Protein AF-A0A2T5ICJ4-F1 (afdb_monomer_lite)

Sequence (167 aa):
MDVFYYWKEFENNVKEDMLGRFVSSREQLEKLKDRHPDYIWAFIIPKGLGGQRGKGDCKLKLLARLKWSNLPLAGLRPTEKQKPMSEIYYNPEAADSILYENTDSVEALDLVTSLMRSKYPQAFKAMFRGANGVQVMEKDLVDKFRKETAHYPGTQFLTGIAALGSK

pLDDT: mean 87.28, std 12.12, range [42.62, 98.31]

Foldseek 3Di:
DEKEAEDACVVVCLVVVQAFKDFAAPVLVVVVPPVDHQWYFYKYFPPPQLDDAQPLRGWIFGFWIFGWDPDGDPPRDDDPPPDRNDMTGTDLQDQRIKTFPPCPDPVSRCVVSVLCCVPLVVLSNRSVPHSSRMDDQDPVSVVVVCVVCVPTDIGRRVVVSVVVVVD

Organism: NCBI:txid1231

Structure (mmCIF, N/CA/C/O backbone):
data_AF-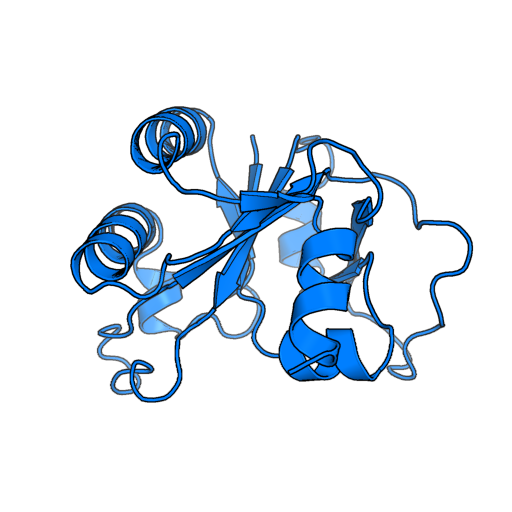A0A2T5ICJ4-F1
#
_entry.id   AF-A0A2T5ICJ4-F1
#
loop_
_atom_site.group_PDB
_atom_site.id
_atom_site.type_symbol
_atom_site.label_atom_id
_atom_site.label_alt_id
_atom_site.label_comp_id
_atom_site.label_asym_id
_atom_site.label_entity_id
_atom_site.label_seq_id
_atom_site.pdbx_PDB_ins_code
_atom_site.Cartn_x
_atom_site.Cartn_y
_atom_site.Cartn_z
_atom_site.occupancy
_atom_site.B_iso_or_equiv
_atom_site.auth_seq_id
_atom_site.auth_comp_id
_atom_site.auth_asym_id
_atom_site.auth_atom_id
_atom_site.pdbx_PDB_model_num
ATOM 1 N N . MET A 1 1 ? 9.881 -10.140 5.240 1.00 91.62 1 MET A N 1
ATOM 2 C CA . MET A 1 1 ? 9.340 -8.846 5.727 1.00 91.62 1 MET A CA 1
ATOM 3 C C . MET A 1 1 ? 8.649 -8.170 4.557 1.00 91.62 1 MET A C 1
ATOM 5 O O . MET A 1 1 ? 8.925 -8.574 3.437 1.00 91.62 1 MET A O 1
ATOM 9 N N . ASP A 1 2 ? 7.835 -7.146 4.787 1.00 95.44 2 ASP A N 1
ATOM 10 C CA . ASP A 1 2 ? 7.270 -6.328 3.706 1.00 95.44 2 ASP A CA 1
ATOM 11 C C . ASP A 1 2 ? 7.576 -4.838 3.944 1.00 95.44 2 ASP A C 1
ATOM 13 O O . ASP A 1 2 ? 8.187 -4.460 4.947 1.00 95.44 2 ASP A O 1
ATOM 17 N N . VAL A 1 3 ? 7.166 -3.978 3.014 1.00 94.56 3 VAL A N 1
ATOM 18 C CA . VAL A 1 3 ? 7.361 -2.525 3.088 1.00 94.56 3 VAL A CA 1
ATOM 19 C C . VAL A 1 3 ? 6.015 -1.828 3.209 1.00 94.56 3 VAL A C 1
ATOM 21 O O . VAL A 1 3 ? 5.116 -2.080 2.418 1.00 94.56 3 VAL A O 1
ATOM 24 N N . PHE A 1 4 ? 5.890 -0.908 4.157 1.00 95.88 4 PHE A N 1
ATOM 25 C CA . PHE A 1 4 ? 4.828 0.093 4.172 1.00 95.88 4 PHE A CA 1
ATOM 26 C C . PHE A 1 4 ? 5.256 1.263 3.286 1.00 95.88 4 PHE A C 1
ATOM 28 O O . PHE A 1 4 ? 6.346 1.807 3.482 1.00 95.88 4 PHE A O 1
ATOM 35 N N . TYR A 1 5 ? 4.396 1.695 2.366 1.00 95.44 5 TYR A N 1
ATOM 36 C CA . TYR A 1 5 ? 4.633 2.862 1.522 1.00 95.44 5 TYR A CA 1
ATOM 37 C C . TYR A 1 5 ? 3.420 3.797 1.489 1.00 95.44 5 TYR A C 1
ATOM 39 O O . TYR A 1 5 ? 2.331 3.415 1.067 1.00 95.44 5 TYR A O 1
ATOM 47 N N . TYR A 1 6 ? 3.604 5.051 1.896 1.00 95.44 6 TYR A N 1
ATOM 48 C CA . TYR A 1 6 ? 2.598 6.100 1.760 1.00 95.44 6 TYR A CA 1
ATOM 49 C C . TYR A 1 6 ? 2.675 6.754 0.376 1.00 95.44 6 TYR A C 1
ATOM 51 O O . TYR A 1 6 ? 3.575 7.547 0.085 1.00 95.44 6 TYR A O 1
ATOM 59 N N . TRP A 1 7 ? 1.695 6.459 -0.474 1.00 94.38 7 TRP A N 1
ATOM 60 C CA . TRP A 1 7 ? 1.678 6.865 -1.874 1.00 94.38 7 TRP A CA 1
ATOM 61 C C . TRP A 1 7 ? 0.894 8.163 -2.104 1.00 94.38 7 TRP A C 1
ATOM 63 O O . TRP A 1 7 ? -0.186 8.179 -2.689 1.00 94.38 7 TRP A O 1
ATOM 73 N N . LYS A 1 8 ? 1.470 9.290 -1.673 1.00 89.75 8 LYS A N 1
ATOM 74 C CA . LYS A 1 8 ? 0.833 10.618 -1.782 1.00 89.75 8 LYS A CA 1
ATOM 75 C C . LYS A 1 8 ? 0.408 10.999 -3.208 1.00 89.75 8 LYS A C 1
ATOM 77 O O . LYS A 1 8 ? -0.628 11.625 -3.385 1.00 89.75 8 LYS A O 1
ATOM 82 N N . GLU A 1 9 ? 1.222 10.653 -4.200 1.00 89.06 9 GLU A N 1
ATOM 83 C CA . GLU A 1 9 ? 1.067 11.088 -5.596 1.00 89.06 9 GLU A CA 1
ATOM 84 C C . GLU A 1 9 ? 0.451 9.997 -6.493 1.00 89.06 9 GLU A C 1
ATOM 86 O O . GLU A 1 9 ? 0.696 9.990 -7.695 1.00 89.06 9 GLU A O 1
ATOM 91 N N . PHE A 1 10 ? -0.331 9.064 -5.931 1.00 91.88 10 PHE A N 1
ATOM 92 C CA . PHE A 1 10 ? -0.892 7.924 -6.669 1.00 91.88 10 PHE A CA 1
ATOM 93 C C . PHE A 1 10 ? -1.657 8.330 -7.937 1.00 91.88 10 PHE A C 1
ATOM 95 O O . PHE A 1 10 ? -1.309 7.869 -9.021 1.00 91.88 10 PHE A O 1
ATOM 102 N N . GLU A 1 11 ? -2.642 9.231 -7.825 1.00 90.69 11 GLU A N 1
ATOM 103 C CA . GLU A 1 11 ? -3.443 9.682 -8.977 1.00 90.69 11 GLU A CA 1
ATOM 104 C C . GLU A 1 11 ? -2.552 10.270 -10.088 1.00 90.69 11 GLU A C 1
ATOM 106 O O . GLU A 1 11 ? -2.758 9.987 -11.266 1.00 90.69 11 GLU A O 1
ATOM 111 N N . ASN A 1 12 ? -1.528 11.045 -9.717 1.00 89.38 12 ASN A N 1
ATOM 112 C CA . ASN A 1 12 ? -0.586 11.638 -10.666 1.00 89.38 12 ASN A CA 1
ATOM 113 C C . ASN A 1 12 ? 0.332 10.576 -11.286 1.00 89.38 12 ASN A C 1
ATOM 115 O O . ASN A 1 12 ? 0.590 10.610 -12.481 1.00 89.38 12 ASN A O 1
ATOM 119 N N . ASN A 1 13 ? 0.815 9.607 -10.505 1.00 89.38 13 ASN A N 1
ATOM 120 C CA . ASN A 1 13 ? 1.682 8.548 -11.023 1.00 89.38 13 ASN A CA 1
ATOM 121 C C . ASN A 1 13 ? 0.951 7.606 -11.980 1.00 89.38 13 ASN A C 1
ATOM 123 O O . ASN A 1 13 ? 1.572 7.125 -12.920 1.00 89.38 13 ASN A O 1
ATOM 127 N N . VAL A 1 14 ? -0.347 7.382 -11.778 1.00 89.25 14 VAL A N 1
ATOM 128 C CA . VAL A 1 14 ? -1.183 6.649 -12.735 1.00 89.25 14 VAL A CA 1
ATOM 129 C C . VAL A 1 14 ? -1.362 7.450 -14.027 1.00 89.25 14 VAL A C 1
ATOM 131 O O . VAL A 1 14 ? -1.133 6.912 -15.104 1.00 89.25 14 VAL A O 1
ATOM 134 N N . LYS A 1 15 ? -1.723 8.738 -13.933 1.00 88.06 15 LYS A N 1
ATOM 135 C CA . LYS A 1 15 ? -1.953 9.603 -15.107 1.00 88.06 15 LYS A CA 1
ATOM 136 C C . LYS A 1 15 ? -0.712 9.782 -15.980 1.00 88.06 15 LYS A C 1
ATOM 138 O O . LYS A 1 15 ? -0.817 9.770 -17.199 1.00 88.06 15 LYS A O 1
ATOM 143 N N . GLU A 1 16 ? 0.446 9.929 -15.349 1.00 85.81 16 GLU A N 1
ATOM 144 C CA . GLU A 1 16 ? 1.727 10.166 -16.022 1.00 85.81 16 GLU A CA 1
ATOM 145 C C . GLU A 1 16 ? 2.468 8.868 -16.389 1.00 85.81 16 GLU A C 1
ATOM 147 O O . GLU A 1 16 ? 3.623 8.924 -16.816 1.00 85.81 16 GLU A O 1
ATOM 152 N N . ASP A 1 17 ? 1.841 7.698 -16.196 1.00 82.75 17 ASP A N 1
ATOM 153 C CA . ASP A 1 17 ? 2.439 6.387 -16.487 1.00 82.75 17 ASP A CA 1
ATOM 154 C C . ASP A 1 17 ? 3.808 6.195 -15.791 1.00 82.75 17 ASP A C 1
ATOM 156 O O . ASP A 1 17 ? 4.812 5.770 -16.362 1.00 82.75 17 ASP A O 1
ATOM 160 N N . MET A 1 18 ? 3.859 6.575 -14.511 1.00 85.56 18 MET A N 1
ATOM 161 C CA . MET A 1 18 ? 5.038 6.496 -13.641 1.00 85.56 18 MET A CA 1
ATOM 162 C C . MET A 1 18 ? 4.939 5.334 -12.638 1.00 85.56 18 MET A C 1
ATOM 164 O O . MET A 1 18 ? 5.355 5.458 -11.482 1.00 85.56 18 MET A O 1
ATOM 168 N N . LEU A 1 19 ? 4.359 4.211 -13.060 1.00 89.44 19 LEU A N 1
ATOM 169 C CA . LEU A 1 19 ? 4.227 3.000 -12.247 1.00 89.44 19 LEU A CA 1
ATOM 170 C C . LEU A 1 19 ? 5.518 2.165 -12.273 1.00 89.44 19 LEU A C 1
ATOM 172 O O . LEU A 1 19 ? 6.383 2.357 -13.117 1.00 89.44 19 LEU A O 1
ATOM 176 N N . GLY A 1 20 ? 5.665 1.244 -11.320 1.00 88.38 20 GLY A N 1
ATOM 177 C CA . GLY A 1 20 ? 6.788 0.298 -11.232 1.00 88.38 20 GLY A CA 1
ATOM 178 C C . GLY A 1 20 ? 8.000 0.768 -10.418 1.00 88.38 20 GLY A C 1
ATOM 179 O O . GLY A 1 20 ? 8.949 0.006 -10.218 1.00 88.38 20 GLY A O 1
ATOM 180 N N . ARG A 1 21 ? 7.968 1.995 -9.886 1.00 87.75 21 ARG A N 1
ATOM 181 C CA . ARG A 1 21 ? 8.970 2.484 -8.928 1.00 87.75 21 ARG A CA 1
ATOM 182 C C . ARG A 1 21 ? 8.382 3.406 -7.872 1.00 87.75 21 ARG A C 1
ATOM 184 O O . ARG A 1 21 ? 7.394 4.100 -8.097 1.00 87.75 21 ARG A O 1
ATOM 191 N N . PHE A 1 22 ? 9.075 3.470 -6.749 1.00 86.69 22 PHE A N 1
ATOM 192 C CA . PHE A 1 22 ? 8.867 4.431 -5.685 1.00 86.69 22 PHE A CA 1
ATOM 193 C C . PHE A 1 22 ? 10.156 5.172 -5.377 1.00 86.69 22 PHE A C 1
ATOM 195 O O . PHE A 1 22 ? 11.240 4.592 -5.370 1.00 86.69 22 PHE A O 1
ATOM 202 N N . VAL A 1 23 ? 10.025 6.459 -5.063 1.00 79.88 23 VAL A N 1
ATOM 203 C CA . VAL A 1 23 ? 11.144 7.290 -4.615 1.00 79.88 23 VAL A CA 1
ATOM 204 C C . VAL A 1 23 ? 11.083 7.421 -3.098 1.00 79.88 23 VAL A C 1
ATOM 206 O O . VAL A 1 23 ? 10.014 7.682 -2.537 1.00 79.88 23 VAL A O 1
ATOM 209 N N . SER A 1 24 ? 12.229 7.253 -2.440 1.00 74.56 24 SER A N 1
ATOM 210 C CA . SER A 1 24 ? 12.389 7.447 -0.996 1.00 74.56 24 SER A CA 1
ATOM 211 C C . SER A 1 24 ? 13.738 8.100 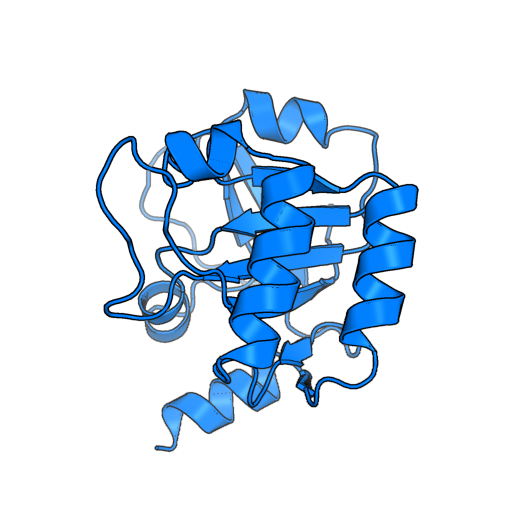-0.671 1.00 74.56 24 SER A C 1
ATOM 213 O O . SER A 1 24 ? 14.543 8.384 -1.560 1.00 74.56 24 SER A O 1
ATOM 215 N N . SER A 1 25 ? 13.990 8.377 0.610 1.00 75.06 25 SER A N 1
ATOM 216 C CA . SER A 1 25 ? 15.314 8.807 1.065 1.00 75.06 25 SER A CA 1
ATOM 217 C C . SER A 1 25 ? 16.300 7.636 1.051 1.00 75.06 25 SER A C 1
ATOM 219 O O . SER A 1 25 ? 15.927 6.486 1.291 1.00 75.06 25 SER A O 1
ATOM 221 N N . ARG A 1 26 ? 17.585 7.938 0.832 1.00 75.12 26 ARG A N 1
ATOM 222 C CA . ARG A 1 26 ? 18.668 6.945 0.865 1.00 75.12 26 ARG A CA 1
ATOM 223 C C . ARG A 1 26 ? 18.703 6.144 2.167 1.00 75.12 26 ARG A C 1
ATOM 225 O O . ARG A 1 26 ? 18.793 4.925 2.127 1.00 75.12 26 ARG A O 1
ATOM 232 N N . GLU A 1 27 ? 18.553 6.823 3.302 1.00 75.62 27 GLU A N 1
ATOM 233 C CA . GLU A 1 27 ? 18.524 6.196 4.631 1.00 75.62 27 GLU A CA 1
ATOM 234 C C . GLU A 1 27 ? 17.428 5.122 4.741 1.00 75.62 27 GLU A C 1
ATOM 236 O O . GLU A 1 27 ? 17.638 4.066 5.333 1.00 75.62 27 GLU A O 1
ATOM 241 N N . GLN A 1 28 ? 16.252 5.364 4.153 1.00 73.75 28 GLN A N 1
ATOM 242 C CA . GLN A 1 28 ? 15.172 4.379 4.178 1.00 73.75 28 GLN A CA 1
ATOM 243 C C . GLN A 1 28 ? 15.452 3.192 3.259 1.00 73.75 28 GLN A C 1
ATOM 245 O O . GLN A 1 28 ? 15.061 2.076 3.585 1.00 73.75 28 GLN A O 1
ATOM 250 N N . LEU A 1 29 ? 16.162 3.392 2.147 1.00 73.69 29 LEU A N 1
ATOM 251 C CA . LEU A 1 29 ? 16.537 2.271 1.284 1.00 73.69 29 LEU A CA 1
ATOM 252 C C . LEU A 1 29 ? 17.657 1.435 1.872 1.00 73.69 29 LEU A C 1
ATOM 254 O O . LEU A 1 29 ? 17.648 0.222 1.705 1.00 73.69 29 LEU A O 1
ATOM 258 N N . GLU A 1 30 ? 18.578 2.046 2.611 1.00 77.25 30 GLU A N 1
ATOM 259 C CA . GLU A 1 30 ? 19.598 1.309 3.356 1.00 77.25 30 GLU A CA 1
ATOM 260 C C . GLU A 1 30 ? 18.968 0.376 4.401 1.00 77.25 30 GLU A C 1
ATOM 262 O O . GLU A 1 30 ? 19.459 -0.731 4.587 1.00 77.25 30 GLU A O 1
ATOM 267 N N . LYS A 1 31 ? 17.820 0.739 4.993 1.00 77.06 31 LYS A N 1
ATOM 268 C CA . LYS A 1 31 ? 17.051 -0.157 5.885 1.00 77.06 31 LYS A CA 1
ATOM 269 C C . LYS A 1 31 ? 16.381 -1.327 5.157 1.00 77.06 31 LYS A C 1
ATOM 271 O O . LYS A 1 31 ? 16.017 -2.311 5.797 1.00 77.06 31 LYS A O 1
ATOM 276 N N . LEU A 1 32 ? 16.184 -1.219 3.844 1.00 75.88 32 LEU A N 1
ATOM 277 C CA . LEU A 1 32 ? 15.627 -2.279 2.996 1.00 75.88 32 LEU A CA 1
ATOM 278 C C . LEU A 1 32 ? 16.713 -3.118 2.316 1.00 75.88 32 LEU A C 1
ATOM 280 O O . LEU A 1 32 ? 16.444 -4.242 1.887 1.00 75.88 32 LEU A O 1
ATOM 284 N N . LYS A 1 33 ? 17.928 -2.572 2.224 1.00 67.19 33 LYS A N 1
ATOM 285 C CA . LYS A 1 33 ? 19.097 -3.226 1.649 1.00 67.19 33 LYS A CA 1
ATOM 286 C C . LYS A 1 33 ? 19.367 -4.529 2.406 1.00 67.19 33 LYS A C 1
ATOM 288 O O . LYS A 1 33 ? 19.277 -4.573 3.628 1.00 67.19 33 LYS A O 1
ATOM 293 N N . ASP A 1 34 ? 19.605 -5.602 1.658 1.00 69.56 34 ASP A N 1
ATOM 294 C CA . ASP A 1 34 ? 19.882 -6.960 2.157 1.00 69.56 34 ASP A CA 1
ATOM 295 C C . ASP A 1 34 ? 18.721 -7.663 2.897 1.00 69.56 34 ASP A C 1
ATOM 297 O O . ASP A 1 34 ? 18.869 -8.800 3.342 1.00 69.56 34 ASP A O 1
ATOM 301 N N . ARG A 1 35 ? 17.533 -7.041 2.998 1.00 74.62 35 ARG A N 1
ATOM 302 C CA . ARG A 1 35 ? 16.375 -7.610 3.716 1.00 74.62 35 ARG A CA 1
ATOM 303 C C . ARG A 1 35 ? 15.283 -8.227 2.827 1.00 74.62 35 ARG A C 1
ATOM 305 O O . ARG A 1 35 ? 14.328 -8.773 3.373 1.00 74.62 35 ARG A O 1
ATOM 312 N N . HIS A 1 36 ? 15.424 -8.142 1.499 1.00 81.94 36 HIS A N 1
ATOM 313 C CA . HIS A 1 36 ? 14.600 -8.818 0.475 1.00 81.94 36 HIS A CA 1
ATOM 314 C C . HIS A 1 36 ? 13.098 -8.922 0.820 1.00 81.94 36 HIS A C 1
ATOM 316 O O . HIS A 1 36 ? 12.620 -10.002 1.173 1.00 81.94 36 HIS A O 1
ATOM 322 N N . PRO A 1 37 ? 12.346 -7.808 0.780 1.00 90.38 37 PRO A N 1
ATOM 323 C CA . PRO A 1 37 ? 10.918 -7.846 1.068 1.00 90.38 37 PRO A CA 1
ATOM 324 C C . PRO A 1 37 ? 10.135 -8.603 -0.013 1.00 90.38 37 PRO A C 1
ATOM 326 O O . PRO A 1 37 ? 10.516 -8.578 -1.182 1.00 90.38 37 PRO A O 1
ATOM 329 N N . ASP A 1 38 ? 9.012 -9.226 0.359 1.00 93.25 38 ASP A N 1
ATOM 330 C CA . ASP A 1 38 ? 8.146 -9.897 -0.620 1.00 93.25 38 ASP A CA 1
ATOM 331 C C . ASP A 1 38 ? 7.235 -8.882 -1.324 1.00 93.25 38 ASP A C 1
ATOM 333 O O . ASP A 1 38 ? 7.074 -8.913 -2.548 1.00 93.25 38 ASP A O 1
ATOM 337 N N . TYR A 1 39 ? 6.644 -7.965 -0.550 1.00 96.56 39 TYR A N 1
ATOM 338 C CA . TYR A 1 39 ? 5.697 -6.977 -1.061 1.00 96.56 39 TYR A CA 1
ATOM 339 C C . TYR A 1 39 ? 5.935 -5.564 -0.536 1.00 96.56 39 TYR A C 1
ATOM 341 O O . TYR A 1 39 ? 6.473 -5.337 0.550 1.00 96.56 39 TYR A O 1
ATOM 349 N N . ILE A 1 40 ? 5.432 -4.605 -1.307 1.00 96.19 40 ILE A N 1
ATOM 350 C CA . ILE A 1 40 ? 5.201 -3.228 -0.894 1.00 96.19 40 ILE A CA 1
ATOM 351 C C . ILE A 1 40 ? 3.694 -3.032 -0.721 1.00 96.19 40 ILE A C 1
ATOM 353 O O . ILE A 1 40 ? 2.928 -3.105 -1.680 1.00 96.19 40 ILE A O 1
ATOM 357 N N . TRP A 1 41 ? 3.265 -2.772 0.505 1.00 98.06 41 TRP A N 1
ATOM 358 C CA . TRP A 1 41 ? 1.904 -2.379 0.838 1.00 98.06 41 TRP A CA 1
ATOM 359 C C . TRP A 1 41 ? 1.780 -0.867 0.701 1.00 98.06 41 TRP A C 1
ATOM 361 O O . TRP A 1 41 ? 2.422 -0.109 1.430 1.00 98.06 41 TRP A O 1
ATOM 371 N N . ALA A 1 42 ? 0.971 -0.430 -0.257 1.00 97.81 42 ALA A N 1
ATOM 372 C CA . ALA A 1 42 ? 0.748 0.974 -0.543 1.00 97.81 42 ALA A CA 1
ATOM 373 C C . ALA A 1 42 ? -0.506 1.489 0.167 1.00 97.81 42 ALA A C 1
ATOM 375 O O . ALA A 1 42 ? -1.573 0.868 0.129 1.00 97.81 42 ALA A O 1
ATOM 376 N N . PHE A 1 43 ? -0.382 2.669 0.763 1.00 97.88 43 PHE A N 1
ATOM 377 C CA . PHE A 1 43 ? -1.432 3.333 1.521 1.00 97.88 43 PHE A CA 1
ATOM 378 C C . PHE A 1 43 ? -1.616 4.764 1.041 1.00 97.88 43 PHE A C 1
ATOM 380 O O . PHE A 1 43 ? -0.655 5.431 0.659 1.00 97.88 43 PHE A O 1
ATOM 387 N N . ILE A 1 44 ? -2.844 5.262 1.141 1.00 96.38 44 ILE A N 1
ATOM 388 C CA . ILE A 1 44 ? -3.161 6.674 0.919 1.00 96.38 44 ILE A CA 1
ATOM 389 C C . ILE A 1 44 ? -3.978 7.218 2.084 1.00 96.38 44 ILE A C 1
ATOM 391 O O . ILE A 1 44 ? -4.575 6.468 2.856 1.00 96.38 44 ILE A O 1
ATOM 395 N N . ILE A 1 45 ? -4.031 8.539 2.185 1.00 95.31 45 ILE A N 1
ATOM 396 C CA . ILE A 1 45 ? -4.994 9.241 3.024 1.00 95.31 45 ILE A CA 1
ATOM 397 C C . ILE A 1 45 ? -6.135 9.664 2.095 1.00 95.31 45 ILE A C 1
ATOM 399 O O . ILE A 1 45 ? -5.881 10.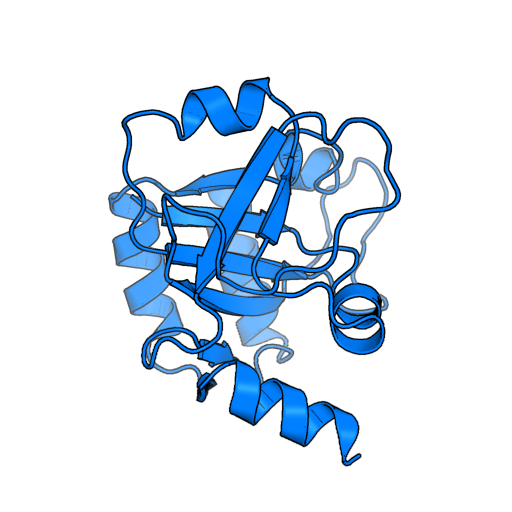441 1.169 1.00 95.31 45 ILE A O 1
ATOM 403 N N . PRO A 1 46 ? -7.374 9.179 2.298 1.00 92.12 46 PRO A N 1
ATOM 404 C CA . PRO A 1 46 ? -8.513 9.641 1.516 1.00 92.12 46 PRO A CA 1
ATOM 405 C C . PRO A 1 46 ? -8.721 11.155 1.640 1.00 92.12 46 PRO A C 1
ATOM 407 O O . PRO A 1 46 ? -8.417 11.766 2.672 1.00 92.12 46 PRO A O 1
ATOM 410 N N . LYS A 1 47 ? -9.276 11.770 0.589 1.00 87.31 47 LYS A N 1
ATOM 411 C CA . LYS A 1 47 ? -9.603 13.204 0.575 1.00 87.31 47 LYS A CA 1
ATOM 412 C C . LYS A 1 47 ? -10.492 13.540 1.782 1.00 87.31 47 LYS A C 1
ATOM 414 O O . LYS A 1 47 ? -11.438 12.823 2.080 1.00 87.31 47 LYS A O 1
ATOM 419 N N . GLY A 1 48 ? -10.154 14.609 2.503 1.00 86.06 48 GLY A N 1
ATOM 420 C CA . GLY A 1 48 ? -10.880 15.040 3.706 1.00 86.06 48 GLY A CA 1
ATOM 421 C C . GLY A 1 48 ? -10.504 14.324 5.012 1.00 86.06 48 GLY A C 1
ATOM 422 O O . GLY A 1 48 ? -10.886 14.799 6.074 1.00 86.06 48 GLY A O 1
ATOM 423 N N . LEU A 1 49 ? -9.697 13.254 4.977 1.00 88.81 49 LEU A N 1
ATOM 424 C CA . LEU A 1 49 ? -9.310 12.480 6.172 1.00 88.81 49 LEU A CA 1
ATOM 425 C C . LEU A 1 49 ? -7.844 12.675 6.592 1.00 88.81 49 LEU A C 1
ATOM 427 O O . LEU A 1 49 ? -7.260 11.841 7.286 1.00 88.81 49 LEU A O 1
ATOM 431 N N . GLY A 1 50 ? -7.239 13.793 6.182 1.00 78.19 50 GLY A N 1
ATOM 432 C CA . GLY A 1 50 ? -5.847 14.143 6.483 1.00 78.19 50 GLY A CA 1
ATOM 433 C C . GLY A 1 50 ? -5.576 14.602 7.910 1.00 78.19 50 GLY A C 1
ATOM 434 O O . GLY A 1 50 ? -4.410 14.739 8.267 1.00 78.19 50 GLY A O 1
ATOM 435 N N . GLY A 1 51 ? -6.605 14.788 8.737 1.00 79.31 51 GLY A N 1
ATOM 436 C CA . GLY A 1 51 ? -6.429 15.234 10.116 1.00 79.31 51 GLY A CA 1
ATOM 437 C C . GLY A 1 51 ? -5.731 16.597 10.237 1.00 79.31 51 GLY A C 1
ATOM 438 O O . GLY A 1 51 ? -5.491 17.302 9.253 1.00 79.31 51 GLY A O 1
ATOM 439 N N . GLN A 1 52 ? -5.394 16.982 11.465 1.00 74.25 52 GLN A N 1
ATOM 440 C CA . GLN A 1 52 ? -4.621 18.187 11.754 1.00 74.25 52 GLN A CA 1
ATOM 441 C C . GLN A 1 52 ? -3.142 17.859 11.979 1.00 74.25 52 GLN A C 1
ATOM 443 O O . GLN A 1 52 ? -2.760 16.859 12.595 1.00 74.25 52 GLN A O 1
ATOM 448 N N . ARG A 1 53 ? -2.271 18.762 11.518 1.00 67.12 53 ARG A N 1
ATOM 449 C CA . ARG A 1 53 ? -0.819 18.618 11.672 1.00 67.12 53 ARG A CA 1
ATOM 450 C C . ARG A 1 53 ? -0.445 18.450 13.149 1.00 67.12 53 ARG A C 1
ATOM 452 O O . ARG A 1 53 ? -0.875 19.227 13.994 1.00 67.12 53 ARG A O 1
ATOM 459 N N . GLY A 1 54 ? 0.388 17.452 13.443 1.00 67.38 54 GLY A N 1
ATOM 460 C CA . GLY A 1 54 ? 0.876 17.169 14.796 1.00 67.38 54 GLY A CA 1
ATOM 461 C C . GLY A 1 54 ? -0.099 16.391 15.686 1.00 67.38 54 GLY A C 1
ATOM 462 O O . GLY A 1 54 ? 0.339 15.856 16.701 1.00 67.38 54 GLY A O 1
ATOM 463 N N . LYS A 1 55 ? -1.378 16.256 15.297 1.00 74.44 55 LYS A N 1
ATOM 464 C CA . LYS A 1 55 ? -2.358 15.431 16.023 1.00 74.44 55 LYS A CA 1
ATOM 465 C C . LYS A 1 55 ? -2.317 13.959 15.616 1.00 74.44 55 LYS A C 1
ATOM 467 O O . LYS A 1 55 ? -2.626 13.096 16.431 1.00 74.44 55 LYS A O 1
ATOM 472 N N . GLY A 1 56 ? -1.884 13.666 14.386 1.00 74.88 56 GLY A N 1
ATOM 473 C CA . GLY A 1 56 ? -1.757 12.293 13.884 1.00 74.88 56 GLY A CA 1
ATOM 474 C C . GLY A 1 56 ? -3.099 11.564 13.779 1.00 74.88 56 GLY A C 1
ATOM 475 O O . GLY A 1 56 ? -3.141 10.344 13.879 1.00 74.88 56 GLY A O 1
ATOM 476 N N . ASP A 1 57 ? -4.190 12.306 13.603 1.00 84.94 57 ASP A N 1
ATOM 477 C CA . ASP A 1 57 ? -5.584 11.859 13.572 1.00 84.94 57 ASP A CA 1
ATOM 478 C C . ASP A 1 57 ? -6.074 11.457 12.170 1.00 84.94 57 ASP A C 1
ATOM 480 O O . ASP A 1 57 ? -7.249 11.145 11.996 1.00 84.94 57 ASP A O 1
ATOM 484 N N . CYS A 1 58 ? -5.180 11.382 11.182 1.00 91.81 58 CYS A N 1
ATOM 485 C CA . CYS A 1 58 ? -5.525 10.947 9.832 1.00 91.81 58 CYS A CA 1
ATOM 486 C C . CYS A 1 58 ? -5.955 9.474 9.751 1.00 91.81 58 CYS A C 1
ATOM 488 O O . CYS A 1 58 ? -5.571 8.641 10.586 1.00 91.81 58 CYS A O 1
ATOM 490 N N . LYS A 1 59 ? -6.730 9.160 8.707 1.00 94.75 59 LYS A N 1
ATOM 491 C CA . LYS A 1 59 ? -7.130 7.793 8.351 1.00 94.75 59 LYS A CA 1
ATOM 492 C C . LYS A 1 59 ? -6.333 7.296 7.151 1.00 94.75 59 LYS A C 1
ATOM 494 O O . LYS A 1 59 ? -6.092 8.049 6.209 1.00 94.75 59 LYS A O 1
ATOM 499 N N . LEU A 1 60 ? -5.951 6.024 7.190 1.00 96.62 60 LEU A N 1
ATOM 500 C CA . LEU A 1 60 ? -5.286 5.333 6.092 1.00 96.62 60 LEU A CA 1
ATOM 501 C C . LEU A 1 60 ? -6.249 4.394 5.376 1.00 96.62 60 LEU A C 1
ATOM 503 O O . LEU A 1 60 ? -6.910 3.575 6.008 1.00 96.62 60 LEU A O 1
ATOM 507 N N . LYS A 1 61 ? -6.232 4.469 4.049 1.00 97.19 61 LYS A N 1
ATOM 508 C CA . LYS A 1 61 ? -6.817 3.480 3.149 1.00 97.19 61 LYS A CA 1
ATOM 509 C C . LYS A 1 61 ? -5.716 2.552 2.652 1.00 97.19 61 LYS A C 1
ATOM 511 O O . LYS A 1 61 ? -4.677 3.029 2.186 1.00 97.19 61 LYS A O 1
ATOM 516 N N . LEU A 1 62 ? -5.952 1.242 2.730 1.00 98.31 62 LEU A N 1
ATOM 517 C CA . LEU A 1 62 ? -5.134 0.265 2.016 1.00 98.31 62 LEU A CA 1
ATOM 518 C C . LEU A 1 62 ? -5.444 0.385 0.523 1.00 98.31 62 LEU A C 1
ATOM 520 O O . LEU A 1 62 ? -6.576 0.150 0.107 1.00 98.31 62 LEU A O 1
ATOM 524 N N . LEU A 1 63 ? -4.446 0.783 -0.261 1.00 98.00 63 LEU A N 1
ATOM 525 C CA . LEU A 1 63 ? -4.593 1.002 -1.695 1.00 98.00 63 LEU A CA 1
ATOM 526 C C . LEU A 1 63 ? -4.202 -0.247 -2.483 1.00 98.00 63 LEU A C 1
ATOM 528 O O . LEU A 1 63 ? -4.973 -0.719 -3.310 1.00 98.00 63 LEU A O 1
ATOM 532 N N . ALA A 1 64 ? -2.997 -0.766 -2.252 1.00 98.19 64 ALA A N 1
ATOM 533 C CA . ALA A 1 64 ? -2.453 -1.853 -3.055 1.00 98.19 64 ALA A CA 1
ATOM 534 C C . ALA A 1 64 ? -1.473 -2.720 -2.264 1.00 98.19 64 ALA A C 1
ATOM 536 O O . ALA A 1 64 ? -0.878 -2.279 -1.279 1.00 98.19 64 ALA A O 1
ATOM 537 N N . ARG A 1 65 ? -1.259 -3.940 -2.750 1.00 98.00 65 ARG A N 1
ATOM 538 C CA . ARG A 1 65 ? -0.104 -4.776 -2.420 1.00 98.00 65 ARG A CA 1
ATOM 539 C C . ARG A 1 65 ? 0.652 -5.037 -3.709 1.00 98.00 65 ARG A C 1
ATOM 541 O O . ARG A 1 65 ? 0.071 -5.563 -4.645 1.00 98.00 65 ARG A O 1
ATOM 548 N N . LEU A 1 66 ? 1.928 -4.691 -3.763 1.00 97.44 66 LEU A N 1
ATOM 549 C CA . LEU A 1 66 ? 2.728 -4.729 -4.983 1.00 97.44 66 LEU A CA 1
ATOM 550 C C . LEU A 1 66 ? 3.905 -5.675 -4.798 1.00 97.44 66 LEU A C 1
ATOM 552 O O . LEU A 1 66 ? 4.602 -5.597 -3.787 1.00 97.44 66 LEU A O 1
ATOM 556 N N . LYS A 1 67 ? 4.136 -6.561 -5.764 1.00 96.19 67 LYS A N 1
ATOM 557 C CA . LYS A 1 67 ? 5.263 -7.489 -5.742 1.00 96.19 67 LYS A CA 1
ATOM 558 C C . LYS A 1 67 ? 6.568 -6.714 -5.791 1.00 96.19 67 LYS A C 1
ATOM 560 O O . LYS A 1 67 ? 6.803 -5.984 -6.749 1.00 96.19 67 LYS A O 1
ATOM 565 N N . TRP A 1 68 ? 7.411 -6.852 -4.775 1.00 93.06 68 TRP A N 1
ATOM 566 C CA . TRP A 1 68 ? 8.702 -6.174 -4.770 1.00 93.06 68 TRP A CA 1
ATOM 567 C C . TRP A 1 68 ? 9.605 -6.688 -5.901 1.00 93.06 68 TRP A C 1
ATOM 569 O O . TRP A 1 68 ? 9.547 -7.860 -6.275 1.00 93.06 68 TRP A O 1
ATOM 579 N N . SER A 1 69 ? 10.447 -5.802 -6.433 1.00 88.50 69 SER A N 1
ATOM 580 C CA . SER A 1 69 ? 11.490 -6.141 -7.397 1.00 88.50 69 SER A CA 1
ATOM 581 C C . SER A 1 69 ? 12.826 -5.557 -6.945 1.00 88.50 69 SER A C 1
ATOM 583 O O . SER A 1 69 ? 12.923 -4.386 -6.574 1.00 88.50 69 SER A O 1
ATOM 585 N N . ASN A 1 70 ? 13.878 -6.371 -7.015 1.00 79.88 70 ASN A N 1
ATOM 586 C CA . ASN A 1 70 ? 15.259 -5.930 -6.817 1.00 79.88 70 ASN A CA 1
ATOM 587 C C . ASN A 1 70 ? 15.832 -5.196 -8.038 1.00 79.88 70 ASN A C 1
ATOM 589 O O . ASN A 1 70 ? 16.884 -4.569 -7.926 1.00 79.88 70 ASN A O 1
ATOM 593 N N . LEU A 1 71 ? 15.168 -5.293 -9.190 1.00 79.75 71 LEU A N 1
ATOM 594 C CA . LEU A 1 71 ? 15.613 -4.720 -10.454 1.00 79.75 71 LEU A CA 1
ATOM 595 C C . LEU A 1 71 ? 14.587 -3.715 -10.993 1.00 79.75 71 LEU A C 1
ATOM 597 O O . LEU A 1 71 ? 13.381 -3.912 -10.794 1.00 79.75 71 LEU A O 1
ATOM 601 N N . PRO A 1 72 ? 15.038 -2.666 -11.705 1.00 79.44 72 PRO A N 1
ATOM 602 C CA . PRO A 1 72 ? 14.136 -1.836 -12.487 1.00 79.44 72 PRO A CA 1
ATOM 603 C C . PRO A 1 72 ? 13.413 -2.698 -13.523 1.00 79.44 72 PRO A C 1
ATOM 605 O O . PRO A 1 72 ? 14.014 -3.572 -14.150 1.00 79.44 72 PRO A O 1
ATOM 608 N N . LEU A 1 73 ? 12.123 -2.440 -13.714 1.00 79.56 73 LEU A N 1
ATOM 609 C CA . LEU A 1 73 ? 11.376 -3.042 -14.813 1.00 79.56 73 LEU A CA 1
ATOM 610 C C . LEU A 1 73 ? 11.859 -2.482 -16.149 1.00 79.56 73 LEU A C 1
ATOM 612 O O . LEU A 1 73 ? 12.260 -1.318 -16.251 1.00 79.56 73 LEU A O 1
ATOM 616 N N . ALA A 1 74 ? 11.773 -3.305 -17.189 1.00 72.50 74 ALA A N 1
ATOM 617 C CA . ALA A 1 74 ? 11.998 -2.844 -18.548 1.00 72.50 74 ALA A CA 1
ATOM 618 C C . ALA A 1 74 ? 10.973 -1.753 -18.909 1.00 72.50 74 ALA A C 1
ATOM 620 O O . ALA A 1 74 ? 9.790 -1.883 -18.610 1.00 72.50 74 ALA A O 1
ATOM 621 N N . GLY A 1 75 ? 11.430 -0.673 -19.548 1.00 68.75 75 GLY A N 1
ATOM 622 C CA . GLY A 1 75 ? 10.544 0.374 -20.071 1.00 68.75 75 GLY A CA 1
ATOM 623 C C . GLY A 1 75 ? 10.093 1.448 -19.074 1.00 68.75 75 GLY A C 1
ATOM 624 O O . GLY A 1 75 ? 9.294 2.301 -19.452 1.00 68.75 75 GLY A O 1
ATOM 625 N N . LEU A 1 76 ? 10.613 1.476 -17.838 1.00 69.56 76 LEU A N 1
ATOM 626 C CA . LEU A 1 76 ? 10.331 2.582 -16.914 1.00 69.56 76 LEU A CA 1
ATOM 627 C C . LEU A 1 76 ? 10.803 3.915 -17.514 1.00 69.56 76 LEU A C 1
ATOM 629 O O . LEU A 1 76 ? 11.999 4.111 -17.746 1.00 69.56 76 LEU A O 1
ATOM 633 N N . ARG A 1 77 ? 9.875 4.861 -17.721 1.00 64.50 77 ARG A N 1
ATOM 634 C CA . ARG A 1 77 ? 10.220 6.227 -18.154 1.00 64.50 77 ARG A CA 1
ATOM 635 C C . ARG A 1 77 ? 11.228 6.836 -17.172 1.00 64.50 77 ARG A C 1
ATOM 637 O O . ARG A 1 77 ? 11.113 6.572 -15.983 1.00 64.50 77 ARG A O 1
ATOM 644 N N . PRO A 1 78 ? 12.201 7.665 -17.562 1.00 57.62 78 PRO A N 1
ATOM 645 C CA . PRO A 1 78 ? 13.053 8.375 -16.600 1.00 57.62 78 PRO A CA 1
ATOM 646 C C . PRO A 1 78 ? 12.227 9.332 -15.720 1.00 57.62 78 PRO A C 1
ATOM 648 O O . PRO A 1 78 ? 11.262 9.918 -16.201 1.00 57.62 78 PRO A O 1
ATOM 651 N N . THR A 1 79 ? 12.564 9.521 -14.438 1.00 56.84 79 THR A N 1
ATOM 652 C CA . THR A 1 79 ? 12.018 10.676 -13.699 1.00 56.84 79 THR A CA 1
ATOM 653 C C . THR A 1 79 ? 12.784 11.931 -14.101 1.00 56.84 79 THR A C 1
ATOM 655 O O . THR A 1 79 ? 14.008 11.945 -13.992 1.00 56.84 79 THR A O 1
ATOM 658 N N . GLU A 1 80 ? 12.088 13.019 -14.437 1.00 51.72 80 GLU A N 1
ATOM 659 C CA . GLU A 1 80 ? 12.704 14.340 -14.680 1.00 51.72 80 GLU A CA 1
ATOM 660 C C . GLU A 1 80 ? 13.447 14.909 -13.458 1.00 51.72 80 GLU A C 1
ATOM 662 O O . GLU A 1 80 ? 14.233 15.851 -13.567 1.00 51.72 80 GLU A O 1
ATOM 667 N N . LYS A 1 81 ? 13.242 14.319 -12.272 1.00 51.25 81 LYS A N 1
ATOM 668 C CA . LYS A 1 81 ? 14.023 14.622 -11.074 1.00 51.25 81 LYS A CA 1
ATOM 669 C C . LYS A 1 81 ? 15.456 14.127 -11.262 1.00 51.25 81 LYS A C 1
ATOM 671 O O . LYS A 1 81 ? 15.792 13.000 -10.909 1.00 51.25 81 LYS A O 1
ATOM 676 N N . GLN A 1 82 ? 16.301 15.005 -11.801 1.00 42.62 82 GLN A N 1
ATOM 677 C CA . GLN A 1 82 ? 17.755 14.886 -11.786 1.00 42.62 82 GLN A CA 1
ATOM 678 C C . GLN A 1 82 ? 18.203 14.613 -10.337 1.00 42.62 82 GLN A C 1
ATOM 680 O O . GLN A 1 82 ? 18.210 15.514 -9.502 1.00 42.62 82 GLN A O 1
ATOM 685 N N . LYS A 1 83 ? 18.547 13.348 -10.056 1.00 47.09 83 LYS A N 1
ATOM 686 C CA . LYS A 1 83 ? 18.837 12.721 -8.747 1.00 47.09 83 LYS A CA 1
ATOM 687 C C . LYS A 1 83 ? 17.601 12.302 -7.926 1.00 47.09 83 LYS A C 1
ATOM 689 O O . LYS A 1 83 ? 17.217 12.999 -6.982 1.00 47.09 83 LYS A O 1
ATOM 694 N N . PRO A 1 84 ? 17.041 11.101 -8.160 1.00 51.38 84 PRO A N 1
ATOM 695 C CA . PRO A 1 84 ? 16.308 10.403 -7.111 1.00 51.38 84 PRO A CA 1
ATOM 696 C C . PRO A 1 84 ? 17.260 10.186 -5.926 1.00 51.38 84 PRO A C 1
ATOM 698 O O . PRO A 1 84 ? 18.379 9.710 -6.112 1.00 51.38 84 PRO A O 1
ATOM 701 N N . MET A 1 85 ? 16.849 10.542 -4.704 1.00 60.94 85 MET A N 1
ATOM 702 C CA . MET A 1 85 ? 17.682 10.287 -3.522 1.00 60.94 85 MET A CA 1
ATOM 703 C C . MET A 1 85 ? 17.917 8.789 -3.296 1.00 60.94 85 MET A C 1
ATOM 705 O O . MET A 1 85 ? 18.958 8.476 -2.736 1.00 60.94 85 MET A O 1
ATOM 709 N N . SER A 1 86 ? 17.004 7.912 -3.745 1.00 73.88 86 SER A N 1
ATOM 710 C CA . SER A 1 86 ? 17.143 6.456 -3.923 1.00 73.88 86 SER A CA 1
ATOM 711 C C . SER A 1 86 ? 15.783 5.849 -4.376 1.00 73.88 86 SER A C 1
ATOM 713 O O . SER A 1 86 ? 14.731 6.384 -4.016 1.00 73.88 86 SER A O 1
ATOM 715 N N . GLU A 1 87 ? 15.774 4.747 -5.145 1.00 80.94 87 GLU A N 1
ATOM 716 C CA . GLU A 1 87 ? 14.562 4.132 -5.748 1.00 80.94 87 GLU A CA 1
ATOM 717 C C . GLU A 1 87 ? 14.289 2.685 -5.280 1.00 80.94 87 GLU A C 1
ATOM 719 O O . GLU A 1 87 ? 15.221 1.902 -5.107 1.00 80.94 87 GLU A O 1
ATOM 724 N N . ILE A 1 88 ? 13.011 2.321 -5.103 1.00 86.62 88 ILE A N 1
ATOM 725 C CA . ILE A 1 88 ? 12.539 0.937 -4.881 1.00 86.62 88 ILE A CA 1
ATOM 726 C C . ILE A 1 88 ? 11.664 0.541 -6.061 1.00 86.62 88 ILE A C 1
ATOM 728 O O . ILE A 1 88 ? 10.812 1.327 -6.473 1.00 86.62 88 ILE A O 1
ATOM 732 N N . TYR A 1 89 ? 11.808 -0.686 -6.547 1.00 89.31 89 TYR A N 1
ATOM 733 C CA . TYR A 1 89 ? 11.014 -1.196 -7.656 1.00 89.31 89 TYR A CA 1
ATOM 734 C C . TYR A 1 89 ? 9.963 -2.198 -7.189 1.00 89.31 89 TYR A C 1
ATOM 736 O O . TYR A 1 89 ? 10.108 -2.876 -6.169 1.00 89.31 89 TYR A O 1
ATOM 744 N N . TYR A 1 90 ? 8.887 -2.289 -7.958 1.00 92.31 90 TYR A N 1
ATOM 745 C CA . TYR A 1 90 ? 7.850 -3.300 -7.799 1.00 92.31 90 TYR A CA 1
ATOM 746 C C . TYR A 1 90 ? 7.333 -3.703 -9.169 1.00 92.31 90 TYR A C 1
ATOM 748 O O . TYR A 1 90 ? 7.320 -2.864 -10.058 1.00 92.31 90 TYR A O 1
ATOM 756 N N . ASN A 1 91 ? 6.879 -4.945 -9.335 1.00 93.19 91 ASN A N 1
ATOM 757 C CA . ASN A 1 91 ? 6.297 -5.434 -10.579 1.00 93.19 91 ASN A CA 1
ATOM 758 C C . ASN A 1 91 ? 4.769 -5.221 -10.604 1.00 93.19 91 ASN A C 1
ATOM 760 O O . ASN A 1 91 ? 4.056 -5.972 -9.934 1.00 93.19 91 ASN A O 1
ATOM 764 N N . PRO A 1 92 ? 4.231 -4.245 -11.362 1.00 92.94 92 PRO A N 1
ATOM 765 C CA . PRO A 1 92 ? 2.793 -4.020 -11.446 1.00 92.94 92 PRO A CA 1
ATOM 766 C C . PRO A 1 92 ? 2.065 -5.105 -12.251 1.00 92.94 92 PRO A C 1
ATOM 768 O O . PRO A 1 92 ? 0.867 -5.268 -12.056 1.00 92.94 92 PRO A O 1
ATOM 771 N N . GLU A 1 93 ? 2.756 -5.849 -13.121 1.00 92.94 93 GLU A N 1
ATOM 772 C CA . GLU A 1 93 ? 2.187 -6.927 -13.948 1.00 92.94 93 GLU A CA 1
ATOM 773 C C . GLU A 1 93 ? 2.081 -8.258 -13.200 1.00 92.94 93 GLU A C 1
ATOM 775 O O . GLU A 1 93 ? 1.375 -9.163 -13.641 1.00 92.94 93 GLU A O 1
ATOM 780 N N . ALA A 1 94 ? 2.771 -8.395 -12.064 1.00 94.94 94 ALA A N 1
ATOM 781 C CA . ALA A 1 94 ? 2.732 -9.623 -11.285 1.00 94.94 94 ALA A CA 1
ATOM 782 C C . ALA A 1 94 ? 1.286 -9.980 -10.895 1.00 94.94 94 ALA A C 1
ATOM 784 O O . ALA A 1 94 ? 0.507 -9.119 -10.479 1.00 94.94 94 ALA A O 1
ATOM 785 N N . ALA A 1 95 ? 0.932 -11.262 -11.004 1.00 95.62 95 ALA A N 1
ATOM 786 C CA . ALA A 1 95 ? -0.417 -11.743 -10.696 1.00 95.62 95 ALA A CA 1
ATOM 787 C C . ALA A 1 95 ? -0.807 -11.523 -9.222 1.00 95.62 95 ALA A C 1
ATOM 789 O O . ALA A 1 95 ? -1.985 -11.406 -8.897 1.00 95.62 95 ALA A O 1
ATOM 790 N N . ASP A 1 96 ? 0.183 -11.453 -8.329 1.00 95.62 96 ASP A N 1
ATOM 791 C CA . ASP A 1 96 ? 0.027 -11.204 -6.896 1.00 95.62 96 ASP A CA 1
ATOM 792 C C . ASP A 1 96 ? 0.166 -9.716 -6.505 1.00 95.62 96 ASP A C 1
ATOM 794 O O . ASP A 1 96 ? 0.034 -9.397 -5.312 1.00 95.62 96 ASP A O 1
ATOM 798 N N . SER A 1 97 ? 0.360 -8.821 -7.487 1.00 97.62 97 SER A N 1
ATOM 799 C CA . SER A 1 97 ? 0.189 -7.372 -7.344 1.00 97.62 97 SER A CA 1
ATOM 800 C C . SER A 1 97 ? -1.291 -7.017 -7.457 1.00 97.62 97 SER A C 1
ATOM 802 O O . SER A 1 97 ? -1.898 -7.174 -8.514 1.00 97.62 97 SER A O 1
ATOM 804 N N . ILE A 1 98 ? -1.869 -6.527 -6.364 1.00 98.31 98 ILE A N 1
ATOM 805 C CA . ILE A 1 98 ? -3.307 -6.331 -6.179 1.00 98.31 98 ILE A CA 1
ATOM 806 C C . ILE A 1 98 ? -3.610 -4.858 -5.913 1.00 98.31 98 ILE A C 1
ATOM 808 O O . ILE A 1 98 ? -2.979 -4.240 -5.052 1.00 98.31 98 ILE A O 1
ATOM 812 N N . LEU A 1 99 ? -4.604 -4.314 -6.613 1.00 98.06 99 LEU A N 1
ATOM 813 C CA . LEU A 1 99 ? -5.292 -3.080 -6.243 1.00 98.06 99 LEU A CA 1
ATOM 814 C C . LEU A 1 99 ? -6.523 -3.458 -5.412 1.00 98.06 99 LEU A C 1
ATOM 816 O O . LEU A 1 99 ? -7.358 -4.238 -5.866 1.00 98.06 99 LEU A O 1
ATOM 820 N N . TYR A 1 100 ? -6.621 -2.935 -4.193 1.00 97.62 100 TYR A N 1
ATOM 821 C CA . TYR A 1 100 ? -7.740 -3.236 -3.304 1.00 97.62 100 TYR A CA 1
ATOM 822 C C . TYR A 1 100 ? -8.947 -2.346 -3.597 1.00 97.62 100 TYR A C 1
ATOM 824 O O . TYR A 1 100 ? -8.822 -1.147 -3.861 1.00 97.62 100 TYR A O 1
ATOM 832 N N . GLU A 1 101 ? -10.129 -2.941 -3.490 1.00 92.94 101 GLU A N 1
ATOM 833 C CA . GLU A 1 101 ? -11.418 -2.313 -3.755 1.00 92.94 101 GLU A CA 1
ATOM 834 C C . GLU A 1 101 ? -12.213 -2.167 -2.453 1.00 92.94 101 GLU A C 1
ATOM 836 O O . GLU A 1 101 ? -12.015 -2.918 -1.501 1.00 92.94 101 GLU A O 1
ATOM 841 N N . ASN A 1 102 ? -13.117 -1.185 -2.395 1.00 88.62 102 ASN A N 1
ATOM 842 C CA . ASN A 1 102 ? -14.028 -0.965 -1.259 1.00 88.62 102 ASN A CA 1
ATOM 843 C C . ASN A 1 102 ? -13.339 -0.827 0.120 1.00 88.62 102 ASN A C 1
ATOM 845 O O . ASN A 1 102 ? -13.937 -1.099 1.157 1.00 88.62 102 ASN A O 1
ATOM 849 N N . THR A 1 103 ? -12.075 -0.388 0.156 1.00 93.38 103 THR A N 1
ATOM 850 C CA . THR A 1 103 ? -11.298 -0.172 1.394 1.00 93.38 103 THR A CA 1
ATOM 851 C C . THR A 1 103 ? -11.464 1.231 1.995 1.00 93.38 103 THR A C 1
ATOM 853 O O . THR A 1 103 ? -10.640 1.679 2.792 1.00 93.38 103 THR A O 1
ATOM 856 N N . ASP A 1 104 ? -12.499 1.963 1.586 1.00 92.12 104 ASP A N 1
ATOM 857 C CA . ASP A 1 104 ? -12.869 3.301 2.060 1.00 92.12 104 ASP A CA 1
ATOM 858 C C . ASP A 1 104 ? -14.040 3.315 3.054 1.00 92.12 104 ASP A C 1
ATOM 860 O O . ASP A 1 104 ? -14.415 4.391 3.523 1.00 92.12 104 ASP A O 1
ATOM 864 N N . SER A 1 105 ? -14.576 2.147 3.429 1.00 93.81 105 SER A N 1
ATOM 865 C CA . SER A 1 105 ? -15.537 2.047 4.531 1.00 93.81 105 SER A CA 1
ATOM 866 C C . SER A 1 105 ? -14.912 2.506 5.854 1.00 93.81 105 SER A C 1
ATOM 868 O O . SER A 1 105 ? -13.698 2.401 6.058 1.00 93.81 105 SER A O 1
ATOM 870 N N . VAL A 1 106 ? -15.738 2.999 6.779 1.00 93.81 106 VAL A N 1
ATOM 871 C CA . VAL A 1 106 ? -15.268 3.466 8.095 1.00 93.81 106 VAL A CA 1
ATOM 872 C C . VAL A 1 106 ? -14.534 2.346 8.834 1.00 93.81 106 VAL A C 1
ATOM 874 O O . VAL A 1 106 ? -13.456 2.571 9.380 1.00 93.81 106 VAL A O 1
ATOM 877 N N . GLU A 1 107 ? -15.061 1.125 8.776 1.00 95.00 107 GLU A N 1
ATOM 878 C CA . GLU A 1 107 ? -14.488 -0.064 9.407 1.00 95.00 107 GLU A CA 1
ATOM 879 C C . GLU A 1 107 ? -13.113 -0.395 8.820 1.00 95.00 107 GLU A C 1
ATOM 881 O O . GLU A 1 107 ? -12.157 -0.630 9.565 1.00 95.00 107 GLU A O 1
ATOM 886 N N . ALA A 1 108 ? -12.987 -0.361 7.489 1.00 96.50 108 ALA A N 1
ATOM 887 C CA . ALA A 1 108 ? -11.732 -0.659 6.812 1.00 96.50 108 ALA A CA 1
ATOM 888 C C . ALA A 1 108 ? -10.655 0.386 7.130 1.00 96.50 108 ALA A C 1
ATOM 890 O O . ALA A 1 108 ? -9.504 0.040 7.423 1.00 96.50 108 ALA A O 1
ATOM 891 N N . LEU A 1 109 ? -11.040 1.665 7.121 1.00 96.88 109 LEU A N 1
ATOM 892 C CA . LEU A 1 109 ? -10.166 2.777 7.477 1.00 96.88 109 LEU A CA 1
ATOM 893 C C . LEU A 1 109 ? -9.712 2.687 8.935 1.00 96.88 109 LEU A C 1
ATOM 895 O O . LEU A 1 109 ? -8.529 2.887 9.218 1.00 96.88 109 LEU A O 1
ATOM 899 N N . ASP A 1 110 ? -10.614 2.373 9.861 1.00 96.12 110 ASP A N 1
ATOM 900 C CA . ASP A 1 110 ? -10.313 2.264 11.289 1.00 96.12 110 ASP A CA 1
ATOM 901 C C . ASP A 1 110 ? -9.381 1.095 11.592 1.00 96.12 110 ASP A C 1
ATOM 903 O O . ASP A 1 110 ? -8.390 1.275 12.309 1.00 96.12 110 ASP A O 1
ATOM 907 N N . LEU A 1 111 ? -9.633 -0.068 10.988 1.00 96.81 111 LEU A N 1
ATOM 908 C CA . LEU A 1 111 ? -8.787 -1.249 11.124 1.00 96.81 111 LEU A CA 1
ATOM 909 C C . LEU A 1 111 ? -7.364 -0.975 10.623 1.00 96.81 111 LEU A C 1
ATOM 911 O O . LEU A 1 111 ? -6.397 -1.137 11.374 1.00 96.81 111 LEU A O 1
ATOM 915 N N . VAL A 1 112 ? -7.224 -0.510 9.375 1.00 97.38 112 VAL A N 1
ATOM 916 C CA . VAL A 1 112 ? -5.913 -0.227 8.766 1.00 97.38 112 VAL A CA 1
ATOM 917 C C . VAL A 1 112 ? -5.178 0.854 9.556 1.00 97.38 112 VAL A C 1
ATOM 919 O O . VAL A 1 112 ? -3.998 0.700 9.882 1.00 97.38 112 VAL A O 1
ATOM 922 N N . THR A 1 113 ? -5.879 1.928 9.925 1.00 96.88 113 THR A N 1
ATOM 923 C CA . THR A 1 113 ? -5.307 3.022 10.717 1.00 96.88 113 THR A CA 1
ATOM 924 C C . THR A 1 113 ? -4.813 2.531 12.072 1.00 96.88 113 THR A C 1
ATOM 926 O O . THR A 1 113 ? -3.696 2.865 12.459 1.00 96.88 113 THR A O 1
ATOM 929 N N . SER A 1 114 ? -5.608 1.736 12.789 1.00 96.38 114 SER A N 1
ATOM 930 C CA . SER A 1 114 ? -5.264 1.224 14.119 1.00 96.38 114 SER A CA 1
ATOM 931 C C . SER A 1 114 ? -4.027 0.324 14.081 1.00 96.38 114 SER A C 1
ATOM 933 O O . SER A 1 114 ? -3.068 0.555 14.826 1.00 96.38 114 SER A O 1
ATOM 935 N N . LEU A 1 115 ? -3.993 -0.642 13.152 1.00 97.06 115 LEU A N 1
ATOM 936 C CA . LEU A 1 115 ? -2.861 -1.559 12.987 1.00 97.06 115 LEU A CA 1
ATOM 937 C C . LEU A 1 115 ? -1.559 -0.805 12.697 1.00 97.06 115 LEU A C 1
ATOM 939 O O . LEU A 1 115 ? -0.540 -1.056 13.343 1.00 97.06 115 LEU A O 1
ATOM 943 N N . MET A 1 116 ? -1.602 0.157 11.772 1.00 97.12 116 MET A N 1
ATOM 944 C CA . MET A 1 116 ? -0.414 0.915 11.378 1.00 97.12 116 MET A CA 1
ATOM 945 C C . MET A 1 116 ? 0.002 1.931 12.439 1.00 97.12 116 MET A C 1
ATOM 947 O O . MET A 1 116 ? 1.191 2.081 12.710 1.00 97.12 116 MET A O 1
ATOM 951 N N . ARG A 1 117 ? -0.945 2.622 13.082 1.00 95.44 117 ARG A N 1
ATOM 952 C CA . ARG A 1 117 ? -0.637 3.638 14.100 1.00 95.44 117 ARG A CA 1
ATOM 953 C C . ARG A 1 117 ? -0.045 3.025 15.358 1.00 95.44 117 ARG A C 1
ATOM 955 O O . ARG A 1 117 ? 0.839 3.633 15.955 1.00 95.44 117 ARG A O 1
ATOM 962 N N . SER A 1 118 ? -0.495 1.828 15.733 1.00 94.88 118 SER A N 1
ATOM 963 C CA . SER A 1 118 ? 0.070 1.084 16.861 1.00 94.88 118 SER A CA 1
ATOM 964 C C . SER A 1 118 ? 1.566 0.811 16.672 1.00 94.88 118 SER A C 1
ATOM 966 O O . SER A 1 118 ? 2.329 0.917 17.630 1.00 94.88 118 SER A O 1
ATOM 968 N N . LYS A 1 119 ? 2.000 0.512 15.440 1.00 95.94 119 LYS A N 1
ATOM 969 C CA . LYS A 1 119 ? 3.403 0.194 15.132 1.00 95.94 119 LYS A CA 1
ATOM 970 C C . LYS A 1 119 ? 4.235 1.410 14.721 1.00 95.94 119 LYS A C 1
ATOM 972 O O . LYS A 1 119 ? 5.412 1.476 15.062 1.00 95.94 119 LYS A O 1
ATOM 977 N N . TYR A 1 120 ? 3.638 2.395 14.049 1.00 94.69 120 TYR A N 1
ATOM 978 C CA . TYR A 1 120 ? 4.338 3.557 13.486 1.00 94.69 120 TYR A CA 1
ATOM 979 C C . TYR A 1 120 ? 3.760 4.903 13.956 1.00 94.69 120 TYR A C 1
ATOM 981 O O . TYR A 1 120 ? 3.452 5.767 13.130 1.00 94.69 120 TYR A O 1
ATOM 989 N N . PRO A 1 121 ? 3.629 5.167 15.269 1.00 93.81 121 PRO A N 1
ATOM 990 C CA . PRO A 1 121 ? 2.974 6.382 15.762 1.00 93.81 121 PRO A CA 1
ATOM 991 C C . PRO A 1 121 ? 3.672 7.674 15.304 1.00 93.81 121 PRO A C 1
ATOM 993 O O . PRO A 1 121 ? 3.017 8.692 15.076 1.00 93.81 121 PRO A O 1
ATOM 996 N N . GLN A 1 122 ? 4.996 7.639 15.118 1.00 91.88 122 GLN A N 1
ATOM 997 C CA . GLN A 1 122 ? 5.757 8.785 14.611 1.00 91.88 122 GLN A CA 1
ATOM 998 C C . GLN A 1 122 ? 5.450 9.088 13.142 1.00 91.88 122 GLN A C 1
ATOM 1000 O O . GLN A 1 122 ? 5.409 10.258 12.763 1.00 91.88 122 GLN A O 1
ATOM 1005 N N . ALA A 1 123 ? 5.143 8.066 12.336 1.00 92.69 123 ALA A N 1
ATOM 1006 C CA . ALA A 1 123 ? 4.761 8.268 10.946 1.00 92.69 123 ALA A CA 1
ATOM 1007 C C . ALA A 1 123 ? 3.443 9.046 10.835 1.00 92.69 123 ALA A C 1
ATOM 1009 O O . ALA A 1 123 ? 3.350 9.992 10.052 1.00 92.69 123 ALA A O 1
ATOM 1010 N N . PHE A 1 124 ? 2.476 8.736 11.704 1.00 93.62 124 PHE A N 1
ATOM 1011 C CA . PHE A 1 124 ? 1.218 9.479 11.814 1.00 93.62 124 PHE A CA 1
ATOM 1012 C C . PHE A 1 124 ? 1.432 10.910 12.315 1.00 93.62 124 PHE A C 1
ATOM 1014 O O . PHE A 1 124 ? 0.927 11.850 11.705 1.00 93.62 124 PHE A O 1
ATOM 1021 N N . LYS A 1 125 ? 2.227 11.110 13.377 1.00 90.62 125 LYS A N 1
ATOM 1022 C CA . LYS A 1 125 ? 2.555 12.460 13.881 1.00 90.62 125 LYS A CA 1
ATOM 1023 C C . LYS A 1 125 ? 3.214 13.334 12.810 1.00 90.62 125 LYS A C 1
ATOM 1025 O O . LYS A 1 125 ? 2.897 14.518 12.691 1.00 90.62 125 LYS A O 1
ATOM 1030 N N . ALA A 1 126 ? 4.103 12.743 12.014 1.00 89.62 126 ALA A N 1
ATOM 1031 C CA . ALA A 1 126 ? 4.810 13.409 10.926 1.00 89.62 126 ALA A CA 1
ATOM 1032 C C . ALA A 1 126 ? 4.007 13.496 9.618 1.00 89.62 126 ALA A C 1
ATOM 1034 O O . ALA A 1 126 ? 4.514 14.054 8.640 1.00 89.62 126 ALA A O 1
ATOM 1035 N N . MET A 1 127 ? 2.781 12.959 9.572 1.00 89.50 127 MET A N 1
ATOM 1036 C CA . MET A 1 127 ? 1.954 12.897 8.363 1.00 89.50 127 MET A CA 1
ATOM 1037 C C . MET A 1 127 ? 2.690 12.252 7.180 1.00 89.50 127 MET A C 1
ATOM 1039 O O . MET A 1 127 ? 2.613 12.738 6.051 1.00 89.50 127 MET A O 1
ATOM 1043 N N . 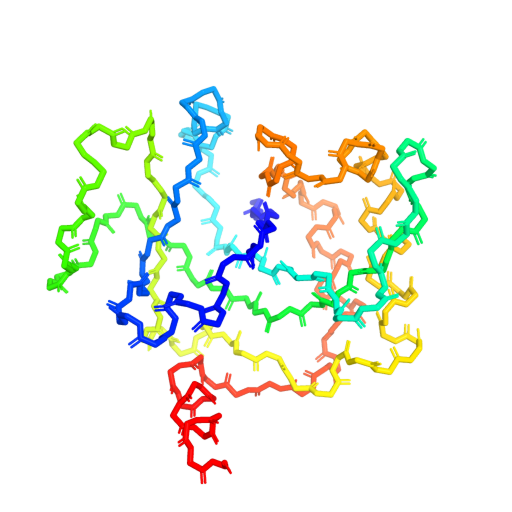PHE A 1 128 ? 3.455 11.192 7.464 1.00 91.00 128 PHE A N 1
ATOM 1044 C CA . PHE A 1 128 ? 4.180 10.386 6.477 1.00 91.00 128 PHE A CA 1
ATOM 1045 C C . PHE A 1 128 ? 5.163 11.188 5.605 1.00 91.00 128 PHE A C 1
ATOM 1047 O O . PHE A 1 128 ? 5.477 10.808 4.479 1.00 91.00 128 PHE A O 1
ATOM 1054 N N . ARG A 1 129 ? 5.665 12.322 6.111 1.00 84.69 129 ARG A N 1
ATOM 1055 C CA . ARG A 1 129 ? 6.619 13.171 5.385 1.00 84.69 129 ARG A CA 1
ATOM 1056 C C . ARG A 1 129 ? 8.038 12.613 5.433 1.00 84.69 129 ARG A C 1
ATOM 1058 O O . ARG A 1 129 ? 8.518 12.180 6.484 1.00 84.69 129 ARG A O 1
ATOM 1065 N N . GLY A 1 130 ? 8.732 12.718 4.301 1.00 82.56 130 GLY A N 1
ATOM 1066 C CA . GLY A 1 130 ? 10.121 12.287 4.157 1.00 82.56 130 GLY A CA 1
ATOM 1067 C C . GLY A 1 130 ? 10.276 10.802 4.475 1.00 82.56 130 GLY A C 1
ATOM 1068 O O . GLY A 1 130 ? 9.476 9.980 4.036 1.00 82.56 130 GLY A O 1
ATOM 1069 N N . ALA A 1 131 ? 11.265 10.478 5.307 1.00 81.31 131 ALA A N 1
ATOM 1070 C CA . ALA A 1 131 ? 11.551 9.114 5.734 1.00 81.31 131 ALA A CA 1
ATOM 1071 C C . ALA A 1 131 ? 10.373 8.423 6.450 1.00 81.31 131 ALA A C 1
ATOM 1073 O O . ALA A 1 131 ? 10.373 7.206 6.558 1.00 81.31 131 ALA A O 1
ATOM 1074 N N . ASN A 1 132 ? 9.366 9.164 6.929 1.00 84.19 132 ASN A N 1
ATOM 1075 C CA . ASN A 1 132 ? 8.211 8.580 7.610 1.00 84.19 132 ASN A CA 1
ATOM 1076 C C . ASN A 1 132 ? 7.182 7.943 6.669 1.00 84.19 132 ASN A C 1
ATOM 1078 O O . ASN A 1 132 ? 6.319 7.202 7.137 1.00 84.19 132 ASN A O 1
ATOM 1082 N N . GLY A 1 133 ? 7.252 8.241 5.369 1.00 89.62 133 GLY A N 1
ATOM 1083 C CA . GLY A 1 133 ? 6.368 7.653 4.364 1.00 89.62 133 GLY A CA 1
ATOM 1084 C C . GLY A 1 133 ? 6.738 6.227 3.975 1.00 89.62 133 GLY A C 1
ATOM 1085 O O . GLY A 1 133 ? 5.956 5.575 3.295 1.00 89.62 133 GLY A O 1
ATOM 1086 N N . VAL A 1 134 ? 7.894 5.733 4.419 1.00 91.56 134 VAL A N 1
ATOM 1087 C CA . VAL A 1 134 ? 8.351 4.367 4.163 1.00 91.56 134 VAL A CA 1
ATOM 1088 C C . VAL A 1 134 ? 8.726 3.725 5.487 1.00 91.56 134 VAL A C 1
ATOM 1090 O O . VAL A 1 134 ? 9.490 4.309 6.252 1.00 91.56 134 VAL A O 1
ATOM 1093 N N . GLN A 1 135 ? 8.167 2.552 5.778 1.00 92.88 135 GLN A N 1
ATOM 1094 C CA . GLN A 1 135 ? 8.469 1.805 7.003 1.00 92.88 135 GLN A CA 1
ATOM 1095 C C . GLN A 1 135 ? 8.698 0.330 6.691 1.00 92.88 135 GLN A C 1
ATOM 1097 O O . GLN A 1 135 ? 8.119 -0.222 5.756 1.00 92.88 135 GLN A O 1
ATOM 1102 N N . VAL A 1 136 ? 9.514 -0.324 7.513 1.00 92.62 136 VAL A N 1
ATOM 1103 C CA . VAL A 1 136 ? 9.671 -1.780 7.481 1.00 92.62 136 VAL A CA 1
ATOM 1104 C C . VAL A 1 136 ? 8.488 -2.425 8.191 1.00 92.62 136 VAL A C 1
ATOM 1106 O O . VAL A 1 136 ? 8.227 -2.111 9.354 1.00 92.62 136 VAL A O 1
ATOM 1109 N N . MET A 1 137 ? 7.804 -3.348 7.517 1.00 95.00 137 MET A N 1
ATOM 1110 C CA . MET A 1 137 ? 6.803 -4.230 8.115 1.00 95.00 137 MET A CA 1
ATOM 1111 C C . MET A 1 137 ? 7.463 -5.551 8.500 1.00 95.00 137 MET A C 1
ATOM 1113 O O . MET A 1 137 ? 7.718 -6.418 7.659 1.00 95.00 137 MET A O 1
ATOM 1117 N N . GLU A 1 138 ? 7.750 -5.688 9.792 1.00 94.06 138 GLU A N 1
ATOM 1118 C CA . GLU A 1 138 ? 8.296 -6.917 10.360 1.00 94.06 138 GLU A CA 1
ATOM 1119 C C . GLU A 1 138 ? 7.289 -8.071 10.271 1.00 94.06 138 GLU A C 1
ATOM 1121 O O . GLU A 1 138 ? 6.084 -7.866 10.102 1.00 94.06 138 GLU A O 1
ATOM 1126 N N . LYS A 1 139 ? 7.797 -9.305 10.353 1.00 93.69 139 LYS A N 1
ATOM 1127 C CA . LYS A 1 139 ? 7.017 -10.526 10.092 1.00 93.69 139 LYS A CA 1
ATOM 1128 C C . LYS A 1 139 ? 5.732 -10.608 10.928 1.00 93.69 139 LYS A C 1
ATOM 1130 O O . LYS A 1 139 ? 4.691 -10.946 10.381 1.00 93.69 139 LYS A O 1
ATOM 1135 N N . ASP A 1 140 ? 5.782 -10.246 12.211 1.00 95.88 140 ASP A N 1
ATOM 1136 C CA . ASP A 1 140 ? 4.617 -10.259 13.109 1.00 95.88 140 ASP A CA 1
ATOM 1137 C C . ASP A 1 140 ? 3.494 -9.336 12.614 1.00 95.88 140 ASP A C 1
ATOM 1139 O O . ASP A 1 140 ? 2.319 -9.709 12.607 1.00 95.88 140 ASP A O 1
ATOM 1143 N N . LEU A 1 141 ? 3.859 -8.133 12.163 1.00 96.75 141 LEU A N 1
ATOM 1144 C CA . LEU A 1 141 ? 2.914 -7.184 11.596 1.00 96.75 141 LEU A CA 1
ATOM 1145 C C . LEU A 1 141 ? 2.403 -7.661 10.240 1.00 96.75 141 LEU A C 1
ATOM 1147 O O . LEU A 1 141 ? 1.211 -7.532 9.987 1.00 96.75 141 LEU A O 1
ATOM 1151 N N . VAL A 1 142 ? 3.269 -8.202 9.382 1.00 96.69 142 VAL A N 1
ATOM 1152 C CA . VAL A 1 142 ? 2.872 -8.723 8.066 1.00 96.69 142 VAL A CA 1
ATOM 1153 C C . VAL A 1 142 ? 1.860 -9.851 8.211 1.00 96.69 142 VAL A C 1
ATOM 1155 O O . VAL A 1 142 ? 0.802 -9.799 7.586 1.00 96.69 142 VAL A O 1
ATOM 1158 N N . ASP A 1 143 ? 2.149 -10.835 9.059 1.00 97.06 143 ASP A N 1
ATOM 1159 C CA . ASP A 1 143 ? 1.287 -11.997 9.267 1.00 97.06 143 ASP A CA 1
ATOM 1160 C C . ASP A 1 143 ? -0.075 -11.559 9.825 1.00 97.06 143 ASP A C 1
ATOM 1162 O O . ASP A 1 143 ? -1.125 -11.968 9.319 1.00 97.06 143 ASP A O 1
ATOM 1166 N N . LYS A 1 144 ? -0.075 -10.641 10.804 1.00 97.69 144 LYS A N 1
ATOM 1167 C CA . LYS A 1 144 ? -1.310 -10.052 11.330 1.00 97.69 144 LYS A CA 1
ATOM 1168 C C . LYS A 1 144 ? -2.064 -9.267 10.257 1.00 97.69 144 LYS A C 1
ATOM 1170 O O . LYS A 1 144 ? -3.254 -9.484 10.072 1.00 97.69 144 LYS A O 1
ATOM 1175 N N . PHE A 1 145 ? -1.394 -8.370 9.539 1.00 97.75 145 PHE A N 1
ATOM 1176 C CA . PHE A 1 145 ? -2.030 -7.504 8.549 1.00 97.75 145 PHE A CA 1
ATOM 1177 C C . PHE A 1 145 ? -2.652 -8.310 7.408 1.00 97.75 145 PHE A C 1
ATOM 1179 O O . PHE A 1 145 ? -3.794 -8.053 7.034 1.00 97.75 145 PHE A O 1
ATOM 1186 N N . ARG A 1 146 ? -1.952 -9.337 6.910 1.00 96.81 146 ARG A N 1
ATOM 1187 C CA . ARG A 1 146 ? -2.479 -10.259 5.895 1.00 96.81 146 ARG A CA 1
ATOM 1188 C C . ARG A 1 146 ? -3.721 -10.989 6.388 1.00 96.81 146 ARG A C 1
ATOM 1190 O O . ARG A 1 146 ? -4.687 -11.072 5.644 1.00 96.81 146 ARG A O 1
ATOM 1197 N N . LYS A 1 147 ? -3.718 -11.481 7.631 1.00 97.75 147 LYS A N 1
ATOM 1198 C CA . LYS A 1 147 ? -4.884 -12.151 8.221 1.00 97.75 147 LYS A CA 1
ATOM 1199 C C . LYS A 1 147 ? -6.092 -11.213 8.302 1.00 97.75 147 LYS A C 1
ATOM 1201 O O . LYS A 1 147 ? -7.173 -11.577 7.855 1.00 97.75 147 LYS A O 1
ATOM 1206 N N . GLU A 1 148 ? -5.898 -10.016 8.851 1.00 97.25 148 GLU A N 1
ATOM 1207 C CA . GLU A 1 148 ? -6.976 -9.040 9.069 1.00 97.25 148 GLU A CA 1
ATOM 1208 C C . GLU A 1 148 ? -7.538 -8.481 7.751 1.00 97.25 148 GLU A C 1
ATOM 1210 O O . GLU A 1 148 ? -8.701 -8.109 7.694 1.00 97.25 148 GLU A O 1
ATOM 1215 N N . THR A 1 149 ? -6.744 -8.452 6.674 1.00 96.25 149 THR A N 1
ATOM 1216 C CA . THR A 1 149 ? -7.150 -7.894 5.366 1.00 96.25 149 THR A CA 1
ATOM 1217 C C . THR A 1 149 ? -7.431 -8.952 4.293 1.00 96.25 149 THR A C 1
ATOM 1219 O O . THR A 1 149 ? -7.740 -8.603 3.157 1.00 96.25 149 THR A O 1
ATOM 1222 N N . ALA A 1 150 ? -7.376 -10.249 4.629 1.00 95.69 150 ALA A N 1
ATOM 1223 C CA . ALA A 1 150 ? -7.534 -11.356 3.674 1.00 95.69 150 ALA A CA 1
ATOM 1224 C C . ALA A 1 150 ? -8.886 -11.365 2.941 1.00 95.69 150 ALA A C 1
ATOM 1226 O O . ALA A 1 150 ? -8.995 -11.921 1.852 1.00 95.69 150 ALA A O 1
ATOM 1227 N N . HIS A 1 151 ? -9.909 -10.775 3.554 1.00 95.19 151 HIS A N 1
ATOM 1228 C CA . HIS A 1 151 ? -11.268 -10.720 3.029 1.00 95.19 151 HIS A CA 1
ATOM 1229 C C . HIS A 1 151 ? -11.524 -9.503 2.129 1.00 95.19 151 HIS A C 1
ATOM 1231 O O . HIS A 1 151 ? -12.608 -9.392 1.560 1.00 95.19 151 HIS A O 1
ATOM 1237 N N . TYR A 1 152 ? -10.573 -8.569 2.020 1.00 97.06 152 TYR A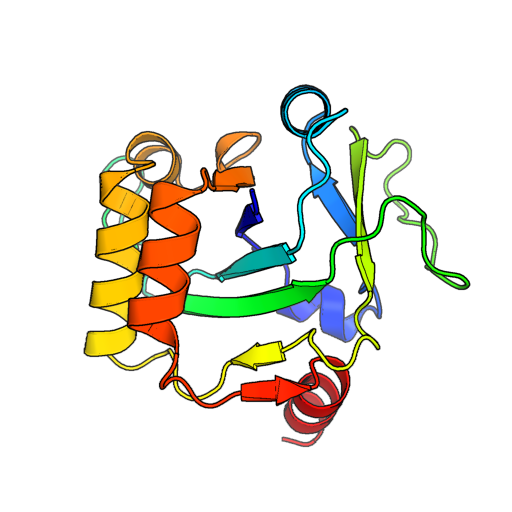 N 1
ATOM 1238 C CA . TYR A 1 152 ? -10.759 -7.395 1.176 1.00 97.06 152 TYR A CA 1
ATOM 1239 C C . TYR A 1 152 ? -10.754 -7.789 -0.300 1.00 97.06 152 TYR A C 1
ATOM 1241 O O . TYR A 1 152 ? -9.824 -8.474 -0.741 1.00 97.06 152 TYR A O 1
ATOM 1249 N N . PRO A 1 153 ? -11.757 -7.343 -1.077 1.00 95.75 153 PRO A N 1
ATOM 1250 C CA . PRO A 1 153 ? -11.757 -7.577 -2.505 1.00 95.75 153 PRO A CA 1
ATOM 1251 C C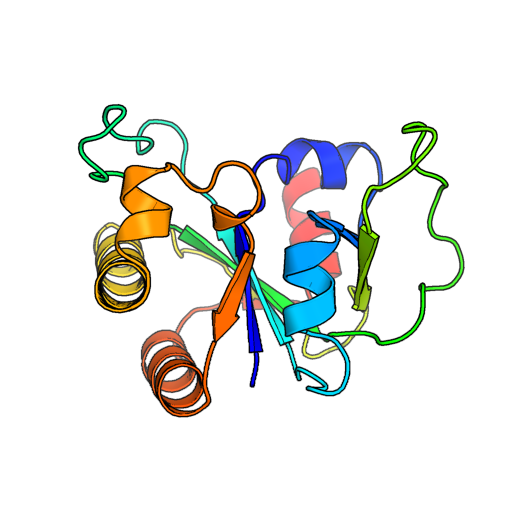 . PRO A 1 153 ? -10.602 -6.807 -3.142 1.00 95.75 153 PRO A C 1
ATOM 1253 O O . PRO A 1 153 ? -10.209 -5.722 -2.703 1.00 95.75 153 PRO A O 1
ATOM 1256 N N . GLY A 1 154 ? -10.054 -7.379 -4.200 1.00 96.00 154 GLY A N 1
ATOM 1257 C CA . GLY A 1 154 ? -9.029 -6.732 -4.988 1.00 96.00 154 GLY A CA 1
ATOM 1258 C C . GLY A 1 154 ? -8.868 -7.423 -6.325 1.00 96.00 154 GLY A C 1
ATOM 1259 O O . GLY A 1 154 ? -9.151 -8.613 -6.471 1.00 96.00 154 GLY A O 1
ATOM 1260 N N . THR A 1 155 ? -8.405 -6.656 -7.295 1.00 97.12 155 THR A N 1
ATOM 1261 C CA . THR A 1 155 ? -8.121 -7.114 -8.651 1.00 97.12 155 THR A CA 1
ATOM 1262 C C . THR A 1 155 ? -6.635 -6.974 -8.940 1.00 97.12 155 THR A C 1
ATOM 1264 O O . THR A 1 155 ? -5.903 -6.287 -8.223 1.00 97.12 155 THR A O 1
ATOM 1267 N N . GLN A 1 156 ? -6.157 -7.657 -9.982 1.00 97.44 156 GLN A N 1
ATOM 1268 C CA . GLN A 1 156 ? -4.784 -7.483 -10.449 1.00 97.44 156 GLN A CA 1
ATOM 1269 C C . GLN A 1 156 ? -4.520 -5.988 -10.696 1.00 97.44 156 GLN A C 1
ATOM 1271 O O . GLN A 1 156 ? -5.361 -5.294 -11.267 1.00 97.44 156 GLN A O 1
ATOM 1276 N N . PHE A 1 157 ? -3.371 -5.488 -10.237 1.00 97.06 157 PHE A N 1
ATOM 1277 C CA . PHE A 1 157 ? -3.116 -4.057 -10.094 1.00 97.06 157 PHE A CA 1
ATOM 1278 C C . PHE A 1 157 ? -3.372 -3.259 -11.379 1.00 97.06 157 PHE A C 1
ATOM 1280 O O . PHE A 1 157 ? -4.170 -2.328 -11.357 1.00 97.06 157 PHE A O 1
ATOM 1287 N N . LEU A 1 158 ? -2.766 -3.640 -12.508 1.00 94.62 158 LEU A N 1
ATOM 1288 C CA . LEU A 1 158 ? -2.946 -2.928 -13.781 1.00 94.62 158 LEU A CA 1
ATOM 1289 C C . LEU A 1 158 ? -4.369 -3.042 -14.336 1.00 94.62 158 LEU A C 1
ATOM 1291 O O . LEU A 1 158 ? -4.884 -2.073 -14.889 1.00 94.62 158 LEU A O 1
ATOM 1295 N N . THR A 1 159 ? -5.024 -4.185 -14.135 1.00 95.69 159 THR A N 1
ATOM 1296 C CA . THR A 1 159 ? -6.439 -4.376 -14.488 1.00 95.69 159 THR A CA 1
ATOM 1297 C C . THR A 1 159 ? -7.322 -3.395 -13.714 1.00 95.69 159 THR A C 1
ATOM 1299 O O . THR A 1 159 ? -8.153 -2.704 -14.302 1.00 95.69 159 THR A O 1
ATOM 1302 N N . GLY A 1 160 ? -7.091 -3.272 -12.403 1.00 94.25 160 GLY A N 1
ATOM 1303 C CA . GLY A 1 160 ? -7.785 -2.309 -11.552 1.00 94.25 160 GLY A CA 1
ATOM 1304 C C . GLY A 1 160 ? -7.507 -0.858 -11.959 1.00 94.25 160 GLY A C 1
ATOM 1305 O O . GLY A 1 160 ? -8.434 -0.054 -12.038 1.00 94.25 160 GLY A O 1
ATOM 1306 N N . ILE A 1 161 ? -6.256 -0.519 -12.295 1.00 93.31 161 ILE A N 1
ATOM 1307 C CA . ILE A 1 161 ? -5.894 0.814 -12.805 1.00 93.31 161 ILE A CA 1
ATOM 1308 C C . ILE A 1 161 ? -6.640 1.144 -14.106 1.00 93.31 161 ILE A C 1
ATOM 1310 O O . ILE A 1 161 ? -7.200 2.235 -14.221 1.00 93.31 161 ILE A O 1
ATOM 1314 N N . ALA A 1 162 ? -6.702 0.217 -15.064 1.00 91.56 162 ALA A N 1
ATOM 1315 C CA . ALA A 1 162 ? -7.422 0.424 -16.322 1.00 91.56 162 ALA A CA 1
ATOM 1316 C C . ALA A 1 162 ? -8.925 0.687 -16.096 1.00 91.56 162 ALA A C 1
ATOM 1318 O O . ALA A 1 162 ? -9.523 1.542 -16.756 1.00 91.56 162 ALA A O 1
ATOM 1319 N N . ALA A 1 163 ? -9.526 0.011 -15.111 1.00 89.44 163 ALA A N 1
ATOM 1320 C CA . ALA A 1 163 ? -10.919 0.223 -14.729 1.00 89.44 163 ALA A CA 1
ATOM 1321 C C . ALA A 1 163 ? -11.169 1.597 -14.073 1.00 89.44 163 ALA A C 1
ATOM 1323 O O . ALA A 1 163 ? -12.259 2.149 -14.224 1.00 89.44 163 ALA A O 1
ATOM 1324 N N . LEU A 1 164 ? -10.179 2.176 -13.378 1.00 84.31 164 LEU A N 1
ATOM 1325 C CA . LEU A 1 164 ? -10.280 3.531 -12.817 1.00 84.31 164 LEU A CA 1
ATOM 1326 C C . LEU A 1 164 ? -10.302 4.617 -13.899 1.00 84.31 164 LEU A C 1
ATOM 1328 O O . LEU A 1 164 ? -10.971 5.626 -13.713 1.00 84.31 164 LEU A O 1
ATOM 1332 N N . GLY A 1 165 ? -9.579 4.424 -15.006 1.00 68.44 165 GLY A N 1
ATOM 1333 C CA . GLY A 1 165 ? -9.522 5.386 -16.115 1.00 68.44 165 GLY A CA 1
ATOM 1334 C C . GLY A 1 165 ? -10.725 5.343 -17.064 1.00 68.44 165 GLY A C 1
ATOM 1335 O O . GLY A 1 165 ? -10.866 6.228 -17.900 1.00 68.44 165 GLY A O 1
ATOM 1336 N N . SER A 1 166 ? -11.579 4.323 -16.944 1.00 59.66 166 SER A N 1
ATOM 1337 C CA . SER A 1 166 ? -12.779 4.139 -17.776 1.00 59.66 166 SER A CA 1
ATOM 1338 C C . SER A 1 166 ? -14.055 4.738 -17.156 1.00 59.66 166 SER A C 1
ATOM 1340 O O . SER A 1 166 ? -15.135 4.574 -17.722 1.00 59.66 166 SER A O 1
ATOM 1342 N N . LYS A 1 167 ? -13.947 5.384 -15.986 1.00 51.00 167 LYS A N 1
ATOM 1343 C CA . LYS A 1 167 ? -15.035 6.062 -15.261 1.00 51.00 167 LYS A CA 1
ATOM 1344 C C . LYS A 1 167 ? -14.866 7.574 -15.329 1.00 51.00 167 LYS A C 1
ATOM 1346 O O . LYS A 1 167 ? -15.911 8.253 -15.405 1.00 51.00 167 LYS A O 1
#

Radius of gyration: 15.17 Å; chains: 1; bounding box: 35×31×37 Å

Secondary structure (DSSP, 8-state):
-EEEEE-TTHHHHHHTT--SEEE--HHHHHTTTTS--SEEEEEEPPTT----TTT-----EEEEEEEEESSPPTTPPPPSSSS-S-EEEEETTSTT-EEE-STTSHHHHHHHHHHHHHH-HHHHHTTT-GGGGEEEE-HHHHHHHHHHHTTS-EEEHHHHHHHHHT-